Protein 4L9H (pdb70)

Nearest PDB structures (foldseek):
  4l9c-assembly1_A  TM=9.971E-01  e=5.039E-26  Homo sapiens
  2vt8-assembly2_B  TM=8.055E-01  e=3.418E-06  Homo sapiens
  7pkq-assembly1_L  TM=3.976E-01  e=1.472E-01  Chlamydomonas reinhardtii
  4ggz-assembly4_D  TM=4.032E-01  e=1.696E+00  Bradyrhizobium diazoefficiens USDA 110

Radius of gyration: 15.27 Å; Cα contacts (8 Å, |Δi|>4): 234; chains: 1; bounding box: 46×29×40 Å

InterPro domains:
  IPR001810 F-box domain [PF12937] (334-378)
  IPR001810 F-box domain [PS50181] (329-375)
  IPR001810 F-box domain [SM00256] (335-375)
  IPR021625 PI31 proteasome regulator, N-terminal [PF11566] (190-317)
  IPR029071 Ubiquitin-like domain superfamily [SSF54236] (2-95)
  IPR036047 F-box-like domain superfamily [SSF81383] (327-401)
  IPR047118 F-box only protein 7 [PTHR15537] (1-522)

Sequence (152 aa):
GPSSPHSLETLYQSADCSDANDALIVLIHLLLESGYIPQGTEAKALSPEKWKLSGVYKLQYHPLCEGSSATLTCVPLGNLIVVNATLKINNEIRSVKRLQLLPESFICKEKLGENVANIYKDLQKLSRLFKDQLVYPLLAFTRQALNLPDVF

Foldseek 3Di:
DDDDDPQLQQAVVQQPDPFLVSSVVSLLLVLVVVAKDWPQDDDSSHHRPPQDDPQKGKIKIHPVQPQKIKMWIWHDDDQWIWTWIWMAHPNDIGTQDIDIGHSVVFAPRVCPVDHPVRGTDPSVVVSCVCCVHPVQSNQQVSCVVVVHDRPD

Organism: Homo sapiens (NCBI:txid9606)

Structure (mmCIF, N/CA/C/O backbone):
data_4L9H
#
_entry.id   4L9H
#
_cell.length_a   57.650
_cell.length_b   57.650
_cell.length_c   89.320
_cell.angle_alpha   90.000
_cell.angle_beta   90.000
_cell.angle_gamma   90.000
#
_symmetry.space_group_name_H-M   'P 43 2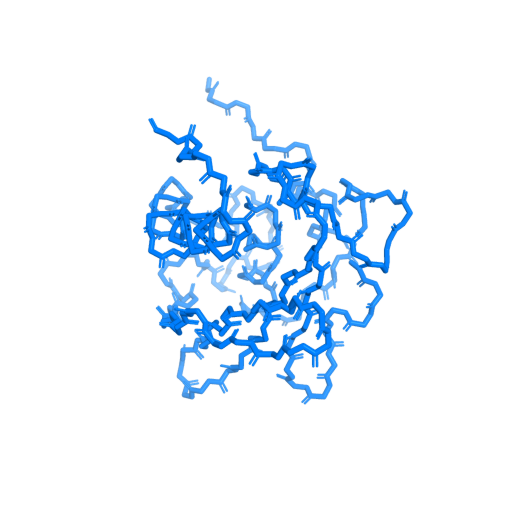1 2'
#
loop_
_entity.id
_entity.type
_entity.pdbx_description
1 polymer 'F-box only protein 7'
2 water water
#
loop_
_atom_site.group_PDB
_atom_site.id
_atom_site.type_symbol
_atom_site.label_atom_id
_atom_site.label_alt_id
_atom_site.label_comp_id
_atom_site.label_asym_id
_atom_site.label_entity_id
_atom_site.label_seq_id
_atom_site.pdbx_PDB_ins_code
_atom_site.Cartn_x
_atom_site.Cartn_y
_atom_site.Cartn_z
_atom_site.occupancy
_atom_site.B_iso_or_equiv
_atom_site.auth_seq_id
_atom_site.auth_comp_id
_atom_site.auth_asym_id
_atom_site.auth_atom_id
_atom_site.pdbx_PDB_model_num
ATOM 1 N N . GLY A 1 1 ? 12.385 35.883 13.628 1.00 44.94 176 GLY A N 1
ATOM 2 C CA . GLY A 1 1 ? 12.467 35.425 14.995 1.00 40.07 176 GLY A CA 1
ATOM 3 C C . GLY A 1 1 ? 11.199 35.774 15.738 1.00 40.24 176 GLY A C 1
ATOM 4 O O . GLY A 1 1 ? 10.369 36.528 15.241 1.00 31.97 176 GLY A O 1
ATOM 5 N N . PRO A 1 2 ? 10.996 35.157 16.911 1.00 45.54 177 PRO A N 1
ATOM 6 C CA . PRO A 1 2 ? 10.040 35.714 17.877 1.00 45.61 177 PRO A CA 1
ATOM 7 C C . PRO A 1 2 ? 10.565 37.008 18.494 1.00 44.29 177 PRO A C 1
ATOM 8 O O . PRO A 1 2 ? 11.714 37.081 18.940 1.00 38.25 177 PRO A O 1
ATOM 12 N N . SER A 1 3 ? 9.715 38.029 18.480 1.00 36.45 178 SER A N 1
ATOM 13 C CA . SER A 1 3 ? 10.014 39.291 19.142 1.00 35.78 178 SER A CA 1
ATOM 14 C C . SER A 1 3 ? 9.991 39.081 20.646 1.00 33.45 178 SER A C 1
ATOM 15 O O . SER A 1 3 ? 9.058 38.488 21.191 1.00 35.19 178 SER A O 1
ATOM 18 N N . SER A 1 4 ? 11.043 39.547 21.304 1.00 34.61 179 SER A N 1
ATOM 19 C CA . SER A 1 4 ? 11.182 39.406 22.742 1.00 27.38 179 SER A CA 1
ATOM 20 C C . SER A 1 4 ? 10.185 40.325 23.440 1.00 34.35 179 SER A C 1
ATOM 21 O O . SER A 1 4 ? 9.571 41.163 22.802 1.00 25.91 179 SER A O 1
ATOM 24 N N . PRO A 1 5 ? 9.997 40.172 24.756 1.00 31.34 180 PRO A N 1
ATOM 25 C CA . PRO A 1 5 ? 9.079 41.143 25.358 1.00 29.74 180 PRO A CA 1
ATOM 26 C C . PRO A 1 5 ? 9.754 42.510 25.541 1.00 30.69 180 PRO A C 1
ATOM 27 O O . PRO A 1 5 ? 10.933 42.579 25.890 1.00 31.42 180 PRO A O 1
ATOM 31 N N . HIS A 1 6 ? 9.026 43.584 25.248 1.00 28.66 181 HIS A N 1
ATOM 32 C CA . HIS A 1 6 ? 9.489 44.922 25.603 1.00 35.49 181 HIS A CA 1
ATOM 33 C C . HIS A 1 6 ? 9.573 45.008 27.126 1.00 26.03 181 HIS A C 1
ATOM 34 O O . HIS A 1 6 ? 10.482 45.627 27.688 1.00 30.21 181 HIS A O 1
ATOM 41 N N . SER A 1 7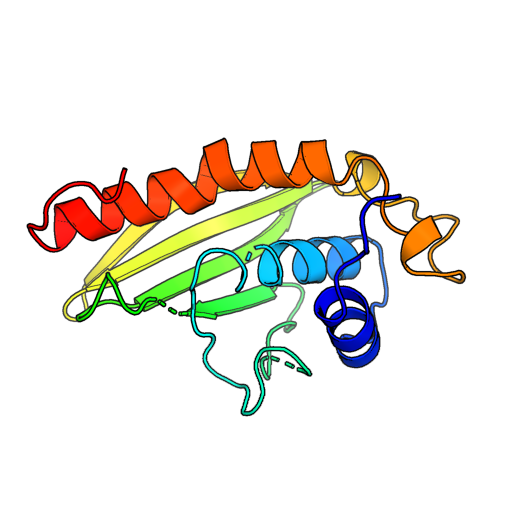 ? 8.626 44.350 27.785 1.00 24.63 182 SER A N 1
ATOM 42 C CA . SER A 1 7 ? 8.463 44.466 29.231 1.00 26.06 182 SER A CA 1
ATOM 43 C C . SER A 1 7 ? 9.569 43.839 30.089 1.00 29.14 182 SER A C 1
ATOM 44 O O . SER A 1 7 ? 9.979 44.440 31.083 1.00 26.50 182 SER A O 1
ATOM 47 N N . LEU A 1 8 ? 10.047 42.649 29.723 1.00 20.90 183 LEU A N 1
ATOM 48 C CA . LEU A 1 8 ? 11.135 42.015 30.474 1.00 32.22 183 LEU A CA 1
ATOM 49 C C . LEU A 1 8 ? 12.359 42.915 30.502 1.00 27.94 183 LEU A C 1
ATOM 50 O O . LEU A 1 8 ? 12.988 43.083 31.544 1.00 21.55 183 LEU A O 1
ATOM 55 N N . GLU A 1 9 ? 12.689 43.484 29.346 1.00 26.03 184 GLU A N 1
ATOM 56 C CA . GLU A 1 9 ? 13.833 44.377 29.224 1.00 31.84 184 GLU A CA 1
ATOM 57 C C . GLU A 1 9 ? 13.740 45.533 30.214 1.00 24.59 184 GLU A C 1
ATOM 58 O O . GLU A 1 9 ? 14.672 45.775 30.980 1.00 26.10 184 GLU A O 1
ATOM 64 N N . THR A 1 10 ? 12.612 46.237 30.205 1.00 23.22 185 THR A N 1
ATOM 65 C CA . THR A 1 10 ? 12.434 47.390 31.081 1.00 20.61 185 THR A CA 1
ATOM 66 C C . THR A 1 10 ? 12.307 46.971 32.546 1.00 25.54 185 THR A C 1
ATOM 67 O O . THR A 1 10 ? 12.907 47.588 33.428 1.00 27.40 185 THR A O 1
ATOM 71 N N . LEU A 1 11 ? 11.533 45.916 32.796 1.00 24.34 186 LEU A N 1
ATOM 72 C CA . LEU A 1 11 ? 11.363 45.388 34.149 1.00 23.69 186 LEU A CA 1
ATOM 73 C C . LEU A 1 11 ? 12.690 44.925 34.746 1.00 20.18 186 LEU A C 1
ATOM 74 O O . LEU A 1 11 ? 12.949 45.145 35.930 1.00 21.68 186 LEU A O 1
ATOM 79 N N . TYR A 1 12 ? 13.525 44.285 33.928 1.00 18.28 187 TYR A N 1
ATOM 80 C CA . TYR A 1 12 ? 14.830 43.825 34.396 1.00 22.25 187 TYR A CA 1
ATOM 81 C C . TYR A 1 12 ? 15.708 45.015 34.759 1.00 29.15 187 TYR A C 1
ATOM 82 O O . TYR A 1 12 ? 16.420 44.989 35.763 1.00 19.26 187 TYR A O 1
ATOM 91 N N . GLN A 1 13 ? 15.656 46.053 33.929 1.00 24.84 188 GLN A N 1
ATOM 92 C CA . GLN A 1 13 ? 16.411 47.276 34.172 1.00 27.31 188 GLN A CA 1
ATOM 93 C C . GLN A 1 13 ? 15.961 47.919 35.480 1.00 30.07 188 GLN A C 1
ATOM 94 O O . GLN A 1 13 ? 16.783 48.326 36.304 1.00 27.14 188 GLN A O 1
ATOM 100 N N . SER A 1 14 ? 14.648 47.997 35.665 1.00 24.78 189 SER A N 1
ATOM 101 C CA . SER A 1 14 ? 14.061 48.576 36.867 1.00 26.38 189 SER A CA 1
ATOM 102 C C . SER A 1 14 ? 14.394 47.771 38.121 1.00 30.42 189 SER A C 1
ATOM 103 O O . SER A 1 14 ? 14.483 48.322 39.220 1.00 27.35 189 SER A O 1
ATOM 106 N N . ALA A 1 15 ? 14.578 46.466 37.952 1.00 27.68 190 ALA A N 1
ATOM 107 C CA . ALA A 1 15 ? 14.777 45.571 39.086 1.00 20.31 190 ALA A CA 1
ATOM 108 C C . ALA A 1 15 ? 16.140 45.736 39.745 1.00 22.91 190 ALA A C 1
ATOM 109 O O . ALA A 1 15 ? 16.267 45.547 40.956 1.00 21.52 190 ALA A O 1
ATOM 111 N N . ASP A 1 16 ? 17.151 46.064 38.943 1.00 27.42 191 ASP A N 1
ATOM 112 C CA . ASP A 1 16 ? 18.525 46.173 39.430 1.00 32.36 191 ASP A CA 1
ATOM 113 C C . ASP A 1 16 ? 18.939 44.871 40.111 1.00 33.07 191 ASP A C 1
ATOM 114 O O . ASP A 1 16 ? 19.241 44.849 41.305 1.00 27.77 191 ASP A O 1
ATOM 119 N N . CYS A 1 17 ? 18.935 43.788 39.340 1.00 28.65 192 CYS A N 1
ATOM 120 C CA . CYS A 1 17 ? 19.206 42.455 39.869 1.00 30.50 192 CYS A CA 1
ATOM 121 C C . CYS A 1 17 ? 20.636 42.304 40.379 1.00 32.99 192 CYS A C 1
ATOM 122 O O . CYS A 1 17 ? 21.594 42.713 39.721 1.00 37.74 192 CYS A O 1
ATOM 125 N N . SER A 1 18 ? 20.768 41.703 41.557 1.00 29.66 193 SER A N 1
ATOM 126 C CA . SER A 1 18 ? 22.065 41.522 42.195 1.00 32.34 193 SER A CA 1
ATOM 127 C C . SER A 1 18 ? 22.578 40.095 42.023 1.00 39.33 193 SER A C 1
ATOM 128 O O . SER A 1 18 ? 23.765 39.826 42.223 1.00 37.83 193 SER A O 1
ATOM 131 N N . ASP A 1 19 ? 21.678 39.188 41.650 1.00 31.38 194 ASP A N 1
ATOM 132 C CA . ASP A 1 19 ? 22.013 37.771 41.519 1.00 32.09 194 ASP A CA 1
ATOM 133 C C . ASP A 1 19 ? 21.017 37.022 40.629 1.00 30.06 194 ASP A C 1
ATOM 134 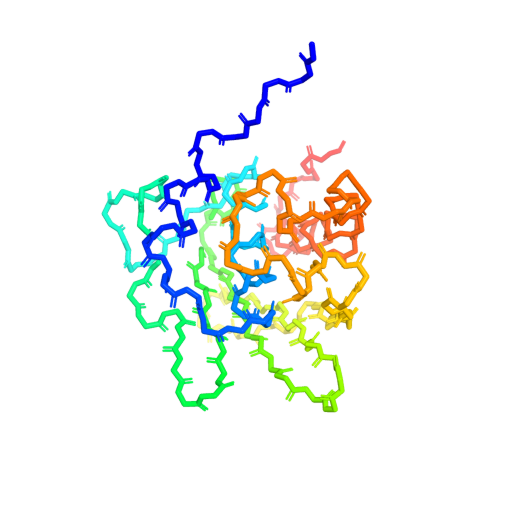O O . ASP A 1 19 ? 20.085 37.619 40.087 1.00 27.69 194 ASP A O 1
ATOM 139 N N . ALA A 1 20 ? 21.210 35.713 40.493 1.00 24.63 195 ALA A N 1
ATOM 140 C CA . ALA A 1 20 ? 20.327 34.885 39.674 1.00 23.39 195 ALA A CA 1
ATOM 141 C C . ALA A 1 20 ? 18.915 34.803 40.256 1.00 21.55 195 ALA A C 1
ATOM 142 O O . ALA A 1 20 ? 17.934 34.708 39.515 1.00 21.32 195 ALA A O 1
ATOM 144 N N . ASN A 1 21 ? 18.820 34.831 41.582 1.00 20.04 196 ASN A N 1
ATOM 145 C CA . ASN A 1 21 ? 17.525 34.798 42.256 1.00 20.43 196 ASN A CA 1
ATOM 146 C C . ASN A 1 21 ? 16.631 35.966 41.849 1.00 21.63 196 ASN A C 1
ATOM 147 O O . ASN A 1 21 ? 15.454 35.774 41.547 1.00 20.45 196 ASN A O 1
ATOM 152 N N . ASP A 1 22 ? 17.194 37.173 41.842 1.00 17.20 197 ASP A N 1
ATOM 153 C CA . ASP A 1 22 ? 16.458 38.364 41.423 1.00 20.01 197 ASP A CA 1
ATOM 154 C C . ASP A 1 22 ? 15.958 38.233 39.986 1.00 21.37 197 ASP A C 1
ATOM 155 O O . ASP A 1 22 ? 14.825 38.600 39.673 1.00 24.05 197 ASP A O 1
ATOM 160 N N . ALA A 1 23 ? 16.815 37.706 39.118 1.00 16.55 198 ALA A N 1
ATOM 161 C CA . ALA A 1 23 ? 16.497 37.569 37.700 1.00 20.80 198 ALA A CA 1
ATOM 162 C C . ALA A 1 23 ? 15.323 36.620 37.472 1.00 18.68 198 ALA A C 1
ATOM 163 O O . ALA A 1 23 ? 14.502 36.836 36.577 1.00 14.23 198 ALA A O 1
ATOM 165 N N . LEU A 1 24 ? 15.253 35.568 38.283 1.00 16.67 199 LEU A N 1
ATOM 166 C CA . LEU A 1 24 ? 14.166 34.599 38.187 1.00 17.77 199 LEU A CA 1
ATOM 167 C C . LEU A 1 24 ? 12.837 35.217 38.620 1.00 16.38 199 LEU A C 1
ATOM 168 O O . LEU A 1 24 ? 11.804 34.997 37.985 1.00 16.61 199 LEU A O 1
ATOM 173 N N . ILE A 1 25 ? 12.870 35.990 39.703 1.00 15.14 200 ILE A N 1
ATOM 174 C CA . ILE A 1 25 ? 11.668 36.638 40.223 1.00 14.86 200 ILE A CA 1
ATOM 175 C C . ILE A 1 25 ? 11.096 37.638 39.212 1.00 9.75 200 ILE A C 1
ATOM 176 O O . ILE A 1 25 ? 9.877 37.748 39.051 1.00 12.60 200 ILE A O 1
ATOM 181 N N . VAL A 1 26 ? 11.982 38.366 38.537 1.00 13.63 201 VAL A N 1
ATOM 182 C CA . VAL A 1 26 ? 11.574 39.307 37.496 1.00 14.83 201 VAL A CA 1
ATOM 183 C C . VAL A 1 26 ? 10.786 38.598 36.401 1.00 14.48 201 VAL A C 1
ATOM 184 O O . VAL A 1 26 ? 9.745 39.082 35.943 1.00 13.74 201 VAL A O 1
ATOM 188 N N . LEU A 1 27 ? 11.288 37.442 35.987 1.00 13.81 202 LEU A N 1
ATOM 189 C CA . LEU A 1 27 ? 10.641 36.676 34.933 1.00 12.04 202 LEU A CA 1
ATOM 190 C C . LEU A 1 27 ? 9.303 36.123 35.411 1.00 14.77 202 LEU A C 1
ATOM 191 O O . LEU A 1 27 ? 8.319 36.125 34.670 1.00 18.38 202 LEU A O 1
ATOM 196 N N . ILE A 1 28 ? 9.280 35.650 36.654 1.00 12.90 203 ILE A N 1
ATOM 197 C CA . ILE A 1 28 ? 8.0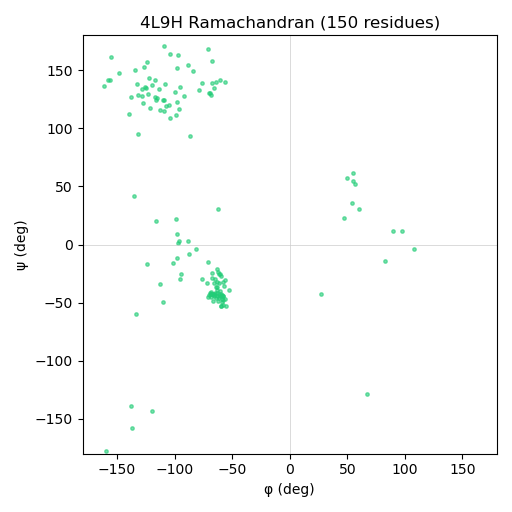61 35.158 37.276 1.00 15.42 203 ILE A CA 1
ATOM 198 C C . ILE A 1 28 ? 6.998 36.251 37.284 1.00 11.88 203 ILE A C 1
ATOM 199 O O . ILE A 1 28 ? 5.840 36.019 36.920 1.00 13.66 203 ILE A O 1
ATOM 204 N N . HIS A 1 29 ? 7.407 37.443 37.706 1.00 12.71 204 HIS A N 1
ATOM 205 C CA . HIS A 1 29 ? 6.519 38.596 37.746 1.00 10.98 204 HIS A CA 1
ATOM 206 C C . HIS A 1 29 ? 5.967 38.908 36.358 1.00 15.81 204 HIS A C 1
ATOM 207 O O . HIS A 1 29 ? 4.775 39.186 36.199 1.00 17.80 204 HIS A O 1
ATOM 214 N N . LEU A 1 30 ? 6.843 38.858 35.357 1.00 11.72 205 LEU A N 1
ATOM 215 C CA . LEU A 1 30 ? 6.451 39.122 33.976 1.00 13.74 205 LEU A CA 1
ATOM 216 C C . LEU A 1 30 ? 5.385 38.138 33.501 1.00 12.81 205 LEU A C 1
ATOM 217 O O . LEU A 1 30 ? 4.406 38.529 32.863 1.00 16.12 205 LEU A O 1
ATOM 222 N N . LEU A 1 31 ? 5.581 36.861 33.818 1.00 11.31 206 LEU A N 1
ATOM 223 C CA . LEU A 1 31 ? 4.630 35.822 33.437 1.00 12.66 206 LEU A CA 1
ATOM 224 C C . LEU A 1 31 ? 3.260 36.039 34.080 1.00 15.71 206 LEU A C 1
ATOM 225 O O . LEU A 1 31 ? 2.230 35.747 33.468 1.00 15.48 206 LEU A O 1
ATOM 238 N N . LEU A 1 33 ? 2.063 39.026 34.796 1.00 12.82 208 LEU A N 1
ATOM 239 C CA . LEU A 1 33 ? 1.534 40.146 34.020 1.00 17.58 208 LEU A CA 1
ATOM 240 C C . LEU A 1 33 ? 0.929 39.685 32.694 1.00 14.79 208 LEU A C 1
ATOM 241 O O . LEU A 1 33 ? -0.139 40.152 32.289 1.00 15.97 208 LEU A O 1
ATOM 246 N N . GLU A 1 34 ? 1.618 38.769 32.021 1.00 14.02 209 GLU A N 1
ATOM 247 C CA . GLU A 1 34 ? 1.193 38.307 30.702 1.00 17.83 209 GLU A CA 1
ATOM 248 C C . GLU A 1 34 ? -0.065 37.442 30.769 1.00 22.43 209 GLU A C 1
ATOM 249 O O . GLU A 1 34 ? -0.716 37.202 29.748 1.00 16.77 209 GLU A O 1
ATOM 255 N N . SER A 1 35 ? -0.402 36.972 31.967 1.00 16.10 210 SER A N 1
ATOM 256 C CA . SER A 1 35 ? -1.611 36.178 32.159 1.00 15.69 210 SER A CA 1
ATOM 257 C C . SER A 1 35 ? -2.768 37.041 32.651 1.00 19.61 210 SER A C 1
ATOM 258 O O . SER A 1 35 ? -3.871 36.541 32.891 1.00 23.23 210 SER A O 1
ATOM 261 N N . GLY A 1 36 ? -2.507 38.337 32.801 1.00 17.85 211 GLY A N 1
ATOM 262 C CA . GLY A 1 36 ? -3.555 39.292 33.113 1.00 16.22 211 GLY A CA 1
ATOM 263 C C . GLY A 1 36 ? -3.557 39.860 34.520 1.00 21.72 211 GLY A C 1
ATOM 264 O O . GLY A 1 36 ? -4.375 40.727 34.834 1.00 16.32 211 GLY A O 1
ATOM 265 N N . TYR A 1 37 ? -2.655 39.381 35.373 1.00 18.50 212 TYR A N 1
ATOM 266 C CA . TYR A 1 37 ? -2.603 39.869 36.749 1.00 21.22 212 TYR A CA 1
ATOM 267 C C . TYR A 1 37 ? -2.151 41.331 36.825 1.00 20.88 212 TYR A C 1
ATOM 268 O O . TYR A 1 37 ? -1.255 41.755 36.089 1.00 20.29 212 TYR A O 1
ATOM 277 N N . ILE A 1 38 ? -2.798 42.096 37.703 1.00 18.15 213 ILE A N 1
ATOM 278 C CA . ILE A 1 38 ? -2.470 43.502 37.917 1.00 19.75 213 ILE A CA 1
ATOM 279 C C . ILE A 1 38 ? -1.772 43.644 39.263 1.00 17.58 213 ILE A C 1
ATOM 280 O O . ILE A 1 38 ? -2.358 43.327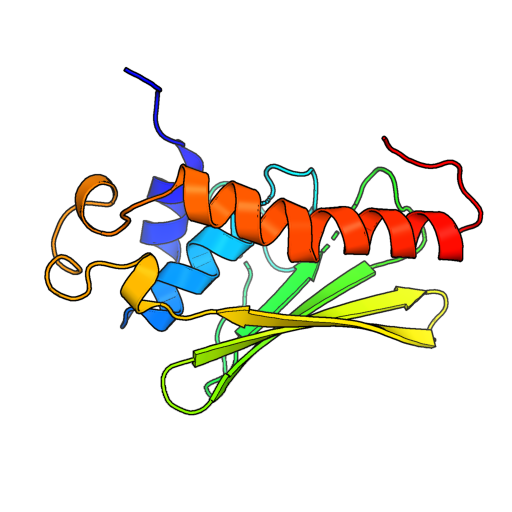 40.293 1.00 18.00 213 ILE A O 1
ATOM 285 N N . PRO A 1 39 ? -0.522 44.129 39.265 1.00 20.95 214 PRO A N 1
ATOM 286 C CA . PRO A 1 39 ? 0.238 44.171 40.517 1.00 19.91 214 PRO A CA 1
ATOM 287 C C . PRO A 1 39 ? -0.065 45.408 41.357 1.00 25.92 214 PRO A C 1
ATOM 288 O O . PRO A 1 39 ? -0.396 46.463 40.816 1.00 19.49 214 PRO A O 1
ATOM 292 N N . GLN A 1 40 ? 0.034 45.264 42.674 1.00 24.36 215 GLN A N 1
ATOM 293 C CA . GLN A 1 40 ? -0.039 46.407 43.571 1.00 24.62 215 GLN A CA 1
ATOM 294 C C . GLN A 1 40 ? 1.375 46.948 43.717 1.00 28.58 215 GLN A C 1
ATOM 295 O O . GLN A 1 40 ? 2.343 46.210 43.530 1.00 28.00 215 GLN A O 1
ATOM 301 N N . GLY A 1 41 ? 1.503 48.231 44.037 1.00 24.90 216 GLY A N 1
ATOM 302 C CA . GLY A 1 41 ? 2.809 48.803 44.317 1.00 25.71 216 GLY A CA 1
ATOM 303 C C . GLY A 1 41 ? 3.547 49.379 43.121 1.00 23.25 216 GLY A C 1
ATOM 304 O O . GLY A 1 41 ? 4.739 49.686 43.213 1.00 31.66 216 GLY A O 1
ATOM 305 N N . THR A 1 42 ? 2.852 49.523 41.996 1.00 28.69 217 THR A N 1
ATOM 306 C CA . THR A 1 42 ? 3.443 50.166 40.823 1.00 31.83 217 THR A CA 1
ATOM 307 C C . THR A 1 42 ? 2.391 50.908 39.997 1.00 30.29 217 THR A C 1
ATOM 308 O O . THR A 1 42 ? 1.229 50.500 39.937 1.00 31.01 217 THR A O 1
ATOM 312 N N . GLU A 1 43 ? 2.812 52.001 39.365 1.00 38.18 218 GLU A N 1
ATOM 313 C CA . GLU A 1 43 ? 1.909 52.856 38.599 1.00 48.18 218 GLU A CA 1
ATOM 314 C C . GLU A 1 43 ? 1.901 52.476 37.120 1.00 41.07 218 GLU A C 1
ATOM 315 O O . GLU A 1 43 ? 0.926 52.727 36.407 1.00 35.82 218 GLU A O 1
ATOM 321 N N . ALA A 1 44 ? 2.998 51.875 36.671 1.00 33.48 219 ALA A N 1
ATOM 322 C CA . ALA A 1 44 ? 3.110 51.359 35.313 1.00 34.29 219 ALA A CA 1
ATOM 323 C C . ALA A 1 44 ? 3.655 49.937 35.372 1.00 29.04 219 ALA A C 1
ATOM 324 O O . ALA A 1 44 ? 4.868 49.734 35.430 1.00 27.26 219 ALA A O 1
ATOM 326 N N . LYS A 1 45 ? 2.752 48.962 35.354 1.00 26.58 220 LYS A N 1
ATOM 327 C CA . LYS A 1 45 ? 3.107 47.553 35.533 1.00 26.27 220 LYS A CA 1
ATOM 328 C C . LYS A 1 45 ? 4.149 47.029 34.541 1.00 20.28 220 LYS A C 1
ATOM 329 O O . LYS A 1 45 ? 4.926 46.128 34.865 1.00 25.36 220 LYS A O 1
ATOM 335 N N . ALA A 1 46 ? 4.162 47.593 33.338 1.00 24.25 221 ALA A N 1
ATOM 336 C CA . ALA A 1 46 ? 5.051 47.122 32.282 1.00 22.84 221 ALA A CA 1
ATOM 337 C C . ALA A 1 46 ? 6.426 47.789 32.333 1.00 29.84 221 ALA A C 1
ATOM 338 O O . ALA A 1 46 ? 7.342 47.393 31.607 1.00 29.31 221 ALA A O 1
ATOM 340 N N . LEU A 1 47 ? 6.569 48.795 33.193 1.00 24.39 222 LEU A N 1
ATOM 341 C CA . LEU A 1 47 ? 7.793 49.592 33.237 1.00 31.79 222 LEU A CA 1
ATOM 342 C C . LEU A 1 47 ? 8.619 49.419 34.513 1.00 31.16 222 LEU A C 1
ATOM 343 O O . LEU A 1 47 ? 9.850 49.484 34.471 1.00 28.30 222 LEU A O 1
ATOM 348 N N . SER A 1 48 ? 7.955 49.206 35.645 1.00 25.25 223 SER A N 1
ATOM 349 C CA . SER A 1 48 ? 8.668 49.124 36.917 1.00 35.03 223 SER A CA 1
ATOM 350 C C . SER A 1 48 ? 8.177 48.006 37.836 1.00 31.24 223 SER A C 1
ATOM 351 O O . SER A 1 48 ? 6.977 47.726 37.915 1.00 25.55 223 SER A O 1
ATOM 362 N N . PRO A 1 50 ? 7.110 46.275 41.303 1.00 24.23 225 PRO A N 1
ATOM 363 C CA . PRO A 1 50 ? 6.357 46.815 42.440 1.00 29.52 225 PRO A CA 1
ATOM 364 C C . PRO A 1 50 ? 7.297 47.283 43.543 1.00 29.70 225 PRO A C 1
ATOM 365 O O . PRO A 1 50 ? 8.409 46.764 43.657 1.00 23.13 225 PRO A O 1
ATOM 369 N N . GLU A 1 51 ? 6.865 48.263 44.330 1.00 30.25 226 GLU A N 1
ATOM 370 C CA . GLU A 1 51 ? 7.644 48.704 45.478 1.00 35.47 226 GLU A CA 1
ATOM 371 C C . GLU A 1 51 ? 7.749 47.556 46.474 1.00 27.32 226 GLU A C 1
ATOM 372 O O . GLU A 1 51 ? 6.782 46.818 46.672 1.00 27.03 226 GLU A O 1
ATOM 378 N N . LYS A 1 52 ? 8.927 47.396 47.072 1.00 29.67 227 LYS A N 1
ATOM 379 C CA . LYS A 1 52 ? 9.157 46.381 48.102 1.00 29.42 227 LYS A CA 1
ATOM 380 C C . LYS A 1 52 ? 8.920 44.945 47.616 1.00 28.75 227 LYS A C 1
ATOM 381 O O . LYS A 1 52 ? 8.532 44.074 48.399 1.00 26.47 227 LYS A O 1
ATOM 387 N N . TRP A 1 53 ? 9.157 44.706 46.326 1.00 21.62 228 TRP A N 1
ATOM 388 C CA . TRP A 1 53 ? 9.080 43.359 45.768 1.00 18.80 228 TRP A CA 1
ATOM 389 C C . TRP A 1 53 ? 10.203 42.510 46.339 1.00 23.26 228 TRP A C 1
ATOM 390 O O . TRP A 1 53 ? 10.081 41.290 46.454 1.00 20.48 228 TRP A O 1
ATOM 401 N N . LYS A 1 54 ? 11.300 43.174 46.688 1.00 20.64 229 LYS A N 1
ATOM 402 C CA . LYS A 1 54 ? 12.447 42.514 47.286 1.00 27.01 229 LYS A CA 1
ATOM 403 C C . LYS A 1 54 ? 12.731 43.131 48.649 1.00 29.35 229 LYS A C 1
ATOM 404 O O . LYS A 1 54 ? 13.037 44.323 48.744 1.00 32.65 229 LYS A O 1
ATOM 410 N N . LEU A 1 55 ? 12.620 42.328 49.704 1.00 29.25 230 LEU A N 1
ATOM 411 C CA . LEU A 1 55 ? 12.916 42.806 51.055 1.00 39.95 230 LEU A CA 1
ATOM 412 C C . LEU A 1 55 ? 13.254 41.688 52.041 1.00 40.83 230 LEU A C 1
ATOM 413 O O . LEU A 1 55 ? 12.660 40.610 52.004 1.00 41.99 230 LEU A O 1
ATOM 418 N N . SER A 1 56 ? 14.225 41.961 52.909 1.00 32.53 231 SER A N 1
ATOM 419 C CA . SER A 1 56 ? 14.602 41.056 53.994 1.00 35.62 231 SER A CA 1
ATOM 420 C C . SER A 1 56 ? 14.931 39.636 53.526 1.00 35.27 231 SER A C 1
ATOM 421 O O . SER A 1 56 ? 14.630 38.658 54.215 1.00 36.62 231 SER A O 1
ATOM 424 N N . GLY A 1 57 ? 15.542 39.532 52.350 1.00 34.80 232 GLY A N 1
ATOM 425 C CA . GLY A 1 57 ? 15.960 38.247 51.819 1.00 40.08 232 GLY A CA 1
ATOM 426 C C . GLY A 1 57 ? 14.860 37.473 51.119 1.00 37.19 232 GLY A C 1
ATOM 427 O O . GLY A 1 57 ? 15.132 36.498 50.418 1.00 41.33 232 GLY A O 1
ATOM 428 N N . VAL A 1 58 ? 13.615 37.897 51.310 1.00 29.08 233 VAL A N 1
ATOM 429 C CA . VAL A 1 58 ? 12.486 37.265 50.635 1.00 32.02 233 VAL A CA 1
ATOM 430 C C . VAL A 1 58 ? 11.904 38.180 49.554 1.00 27.84 233 VAL A C 1
ATOM 431 O O . VAL A 1 58 ? 12.276 39.354 49.452 1.00 22.64 233 VAL A O 1
ATOM 435 N N . TYR A 1 59 ? 11.001 37.635 48.744 1.00 20.30 234 TYR A N 1
ATOM 436 C CA . TYR A 1 59 ? 10.321 38.423 47.721 1.00 14.75 234 TYR A CA 1
ATOM 437 C C . TYR A 1 59 ? 8.811 38.348 47.926 1.00 19.88 234 TYR A C 1
ATOM 438 O O . TYR A 1 59 ? 8.281 37.301 48.314 1.00 15.17 234 TYR A O 1
ATOM 447 N N . LYS A 1 60 ? 8.121 39.455 47.669 1.00 15.33 235 LYS A N 1
ATOM 448 C CA . LYS A 1 60 ? 6.668 39.484 47.788 1.00 21.28 235 LYS A CA 1
ATOM 449 C C . LYS A 1 60 ? 6.043 40.250 46.624 1.00 21.15 235 LYS A C 1
ATOM 450 O O . LYS A 1 60 ? 6.419 41.391 46.347 1.00 22.56 235 LYS A O 1
ATOM 456 N N . LEU A 1 61 ? 5.093 39.616 45.944 1.00 18.66 236 LEU A N 1
ATOM 457 C CA . LEU A 1 61 ? 4.400 40.243 44.823 1.00 18.77 236 LEU A CA 1
ATOM 458 C C . LEU A 1 61 ? 2.901 40.042 44.997 1.00 17.50 236 LEU A C 1
ATOM 459 O O . LEU A 1 61 ? 2.444 38.915 45.201 1.00 15.39 236 LEU A O 1
ATOM 464 N N . GLN A 1 62 ? 2.135 41.125 44.918 1.00 19.74 237 GLN A N 1
ATOM 465 C CA . GLN A 1 62 ? 0.694 41.039 45.129 1.00 19.89 237 GLN A CA 1
ATOM 466 C C . GLN A 1 62 ? -0.074 41.490 43.890 1.00 21.15 237 GLN A C 1
ATOM 467 O O . GLN A 1 62 ? 0.284 42.486 43.254 1.00 19.58 237 GLN A O 1
ATOM 473 N N . TYR A 1 63 ? -1.120 40.743 43.544 1.00 15.17 238 TYR A N 1
ATOM 474 C CA . TYR A 1 63 ? -1.873 41.006 42.325 1.00 19.62 238 TYR A CA 1
ATOM 475 C C . TYR A 1 63 ? -3.375 40.919 42.537 1.00 19.21 238 TYR A C 1
ATOM 476 O O . TYR A 1 63 ? -3.853 40.271 43.469 1.00 19.65 238 TYR A O 1
ATOM 493 N N . HIS A 1 65 ? -6.782 40.202 39.660 1.00 25.96 240 HIS A N 1
ATOM 494 C CA . HIS A 1 65 ? -7.012 39.759 38.290 1.00 24.22 240 HIS A CA 1
ATOM 495 C C . HIS A 1 65 ? -8.401 40.203 37.850 1.00 29.11 240 HIS A C 1
ATOM 496 O O . HIS A 1 65 ? -9.362 40.083 38.611 1.00 29.37 240 HIS A O 1
ATOM 503 N N . PRO A 1 66 ? -8.510 40.728 36.620 1.00 24.16 241 PRO A N 1
ATOM 504 C CA . PRO A 1 66 ? -9.781 41.251 36.108 1.00 26.01 241 PRO A CA 1
ATOM 505 C C . PRO A 1 66 ? -10.895 40.202 36.034 1.00 25.70 241 PRO A C 1
ATOM 506 O O . PRO A 1 66 ? -12.070 40.572 36.087 1.00 27.87 241 PRO A O 1
ATOM 510 N N . LEU A 1 67 ? -10.537 38.924 35.921 1.00 21.78 242 LEU A N 1
ATOM 511 C CA . LEU A 1 67 ? -11.529 37.851 35.861 1.00 25.20 242 LEU A CA 1
ATOM 512 C C . LEU A 1 67 ? -11.732 37.182 37.221 1.00 31.17 242 LEU A C 1
ATOM 513 O O . LEU A 1 67 ? -12.402 36.150 37.319 1.00 38.92 242 LEU A O 1
ATOM 518 N N . CYS A 1 68 ? -11.151 37.771 38.264 1.00 29.86 243 CYS A N 1
ATOM 519 C CA . CYS A 1 68 ? -11.223 37.206 39.609 1.00 29.55 243 CYS A CA 1
ATOM 520 C C . CYS A 1 68 ? -11.544 38.273 40.651 1.00 40.18 243 CYS A C 1
ATOM 521 O O . CYS A 1 68 ? -10.958 38.287 41.735 1.00 31.62 243 CYS A O 1
ATOM 524 N N . GLU A 1 69 ? -12.473 39.164 40.317 1.00 34.68 244 GLU A N 1
ATOM 525 C CA . GLU A 1 69 ? -12.885 40.240 41.215 1.00 36.86 244 GLU A CA 1
ATOM 526 C C . GLU A 1 69 ? -13.372 39.704 42.563 1.00 39.20 244 GLU A C 1
ATOM 527 O O . GLU A 1 69 ? -14.067 38.689 42.622 1.00 46.06 244 GLU A O 1
ATOM 533 N N . GLY A 1 70 ? -12.998 40.389 43.641 1.00 32.36 245 GLY A N 1
ATOM 534 C CA . GLY A 1 70 ? -13.359 39.964 44.981 1.00 36.11 245 GLY A CA 1
ATOM 535 C C . GLY A 1 70 ? -12.259 39.182 45.679 1.00 47.24 245 GLY A C 1
ATOM 536 O O . GLY A 1 70 ? -12.489 38.579 46.730 1.00 35.00 245 GLY A O 1
ATOM 537 N N . SER A 1 71 ? -11.062 39.194 45.098 1.00 32.33 246 SER A N 1
ATOM 538 C CA . SER A 1 71 ? -9.931 38.458 45.657 1.00 26.66 246 SER A CA 1
ATOM 539 C C . SER A 1 71 ? -8.597 39.056 45.224 1.00 29.21 246 SER A C 1
ATOM 540 O O . SER A 1 71 ? -8.527 39.805 44.247 1.00 25.78 246 SER A O 1
ATOM 543 N N . SER A 1 72 ? -7.542 38.719 45.959 1.00 19.82 247 SER A N 1
ATOM 544 C CA . SER A 1 72 ? -6.189 39.119 45.594 1.00 23.47 247 SER A CA 1
ATOM 545 C C . SER A 1 72 ? -5.245 37.929 45.740 1.00 21.98 247 SER A C 1
ATOM 546 O O . SER A 1 72 ? -5.467 37.048 46.573 1.00 27.08 247 SER A O 1
ATOM 549 N N . ALA A 1 73 ? -4.199 37.898 44.923 1.00 23.44 248 ALA A N 1
ATOM 550 C CA . ALA A 1 73 ? -3.244 36.797 44.957 1.00 22.58 248 ALA A CA 1
ATOM 551 C C . ALA A 1 73 ? -1.865 37.306 45.359 1.00 21.31 248 ALA A C 1
ATOM 552 O O . ALA A 1 73 ? -1.454 38.391 44.944 1.00 18.52 248 ALA A O 1
ATOM 554 N N . THR A 1 74 ? -1.154 36.521 46.164 1.00 16.02 249 THR A N 1
ATOM 555 C CA . THR A 1 74 ? 0.181 36.901 46.609 1.00 12.42 249 THR A CA 1
ATOM 556 C C . THR A 1 74 ? 1.179 35.782 46.341 1.00 15.10 249 THR A C 1
ATOM 557 O O . THR A 1 74 ? 0.902 34.612 46.617 1.00 17.03 249 THR A O 1
ATOM 561 N N . LEU A 1 75 ? 2.329 36.143 45.779 1.00 14.21 250 LEU A N 1
ATOM 562 C CA . LEU A 1 75 ? 3.445 35.217 45.664 1.00 13.31 250 LEU A CA 1
ATOM 563 C C . LEU A 1 75 ? 4.486 35.590 46.710 1.00 18.26 250 LEU A C 1
ATOM 564 O O . LEU A 1 75 ? 4.987 36.717 46.721 1.00 15.11 250 LEU A O 1
ATOM 569 N N . THR A 1 76 ? 4.786 34.655 47.604 1.00 15.44 251 THR A N 1
ATOM 570 C CA . THR A 1 76 ? 5.867 34.836 48.560 1.00 11.21 251 THR A CA 1
ATOM 571 C C . THR A 1 76 ? 6.984 33.894 48.146 1.00 16.84 251 THR A C 1
ATOM 572 O O . THR A 1 76 ? 6.814 32.674 48.160 1.00 18.34 251 THR A O 1
ATOM 576 N N . CYS A 1 77 ? 8.119 34.459 47.751 1.00 14.00 252 CYS A N 1
ATOM 577 C CA . CYS A 1 77 ? 9.205 33.657 47.208 1.00 17.55 252 CYS A CA 1
ATOM 578 C C . CYS A 1 77 ? 10.383 33.624 48.175 1.00 14.42 252 CYS A C 1
ATOM 579 O O . CYS A 1 77 ? 10.900 34.668 48.578 1.00 15.17 252 CYS A O 1
ATOM 582 N N . VAL A 1 78 ? 10.800 32.420 48.550 1.00 13.41 253 VAL A N 1
ATOM 583 C CA . VAL A 1 78 ? 11.819 32.253 49.581 1.00 12.85 253 VAL A CA 1
ATOM 584 C C . VAL A 1 78 ? 12.960 31.363 49.103 1.00 17.05 253 VAL A C 1
ATOM 585 O O . VAL A 1 78 ? 12.740 30.213 48.719 1.00 19.19 253 VAL A O 1
ATOM 589 N N . PRO A 1 79 ? 14.190 31.896 49.118 1.00 19.89 254 PRO A N 1
ATOM 590 C CA . PRO A 1 79 ? 15.350 31.071 48.772 1.00 21.15 254 PRO A CA 1
ATOM 591 C C . PRO A 1 79 ? 15.577 30.020 49.852 1.00 21.49 254 PRO A C 1
ATOM 592 O O . PRO A 1 79 ? 15.620 30.362 51.034 1.00 20.21 254 PRO A O 1
ATOM 596 N N . LEU A 1 80 ? 15.701 28.759 49.453 1.00 22.63 255 LEU A N 1
ATOM 597 C CA . LEU A 1 80 ? 16.005 27.687 50.393 1.00 26.26 255 LEU A CA 1
ATOM 598 C C . LEU A 1 80 ? 16.993 26.734 49.738 1.00 23.96 255 LEU A C 1
ATOM 599 O O . LEU A 1 80 ? 16.652 26.041 48.780 1.00 21.62 255 LEU A O 1
ATOM 604 N N . GLY A 1 81 ? 18.219 26.701 50.250 1.00 25.85 256 GLY A N 1
ATOM 605 C CA . GLY A 1 81 ? 19.279 25.960 49.594 1.00 26.47 256 GLY A CA 1
ATOM 606 C C . GLY A 1 81 ? 19.619 26.625 48.273 1.00 23.83 256 GLY A C 1
ATOM 607 O O . GLY A 1 81 ? 19.856 27.834 48.223 1.00 28.98 256 GLY A O 1
ATOM 608 N N . ASN A 1 82 ? 19.632 25.842 47.200 1.00 25.49 257 ASN A N 1
ATOM 609 C CA . ASN A 1 82 ? 19.895 26.374 45.867 1.00 29.55 257 ASN A CA 1
ATOM 610 C C . ASN A 1 82 ? 18.605 26.667 45.117 1.00 26.38 257 ASN A C 1
ATOM 611 O O . ASN A 1 82 ? 18.631 27.066 43.950 1.00 24.99 257 ASN A O 1
ATOM 616 N N . LEU A 1 83 ? 17.478 26.462 45.789 1.00 23.40 258 LEU A N 1
ATOM 617 C CA . LEU A 1 83 ? 16.174 26.612 45.160 1.00 23.88 258 LEU A CA 1
ATOM 618 C C . LEU A 1 83 ? 15.495 27.908 45.580 1.00 20.68 258 LEU A C 1
ATOM 619 O O . LEU A 1 83 ? 15.887 28.544 46.561 1.00 19.99 258 LEU A O 1
ATOM 624 N N . ILE A 1 84 ? 14.478 28.295 44.819 1.00 18.95 259 ILE A N 1
ATOM 625 C CA . ILE A 1 84 ? 13.553 29.335 45.242 1.00 17.23 259 ILE A CA 1
ATOM 626 C C . ILE A 1 84 ? 12.177 28.698 45.383 1.00 19.79 259 ILE A C 1
ATOM 627 O O . ILE A 1 84 ? 11.680 28.075 44.443 1.00 18.06 259 ILE A O 1
ATOM 632 N N . VAL A 1 85 ? 11.576 28.825 46.561 1.00 13.34 260 VAL A N 1
ATOM 633 C CA . VAL A 1 85 ? 10.250 28.265 46.787 1.00 16.54 260 VAL A CA 1
ATOM 634 C C . VAL A 1 85 ? 9.191 29.343 46.577 1.00 16.75 260 VAL A C 1
ATOM 635 O O . VAL A 1 85 ? 9.165 30.345 47.292 1.00 19.80 260 VAL A O 1
ATOM 639 N N . VAL A 1 86 ? 8.330 29.142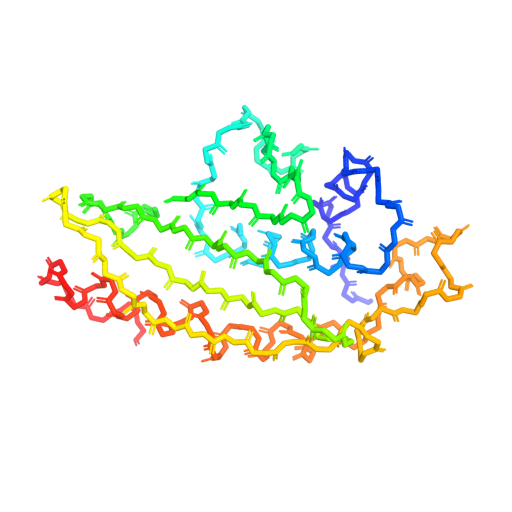 45.584 1.00 13.82 261 VAL A N 1
ATOM 640 C CA . VAL A 1 86 ? 7.276 30.105 45.286 1.00 16.92 261 VAL A CA 1
ATOM 641 C C . VAL A 1 86 ? 5.962 29.646 45.913 1.00 17.51 261 VAL A C 1
ATOM 642 O O . VAL A 1 86 ? 5.387 28.635 45.503 1.00 18.74 261 VAL A O 1
ATOM 646 N N . ASN A 1 87 ? 5.505 30.377 46.924 1.00 13.84 262 ASN A N 1
ATOM 647 C CA . ASN A 1 87 ? 4.228 30.084 47.557 1.00 12.79 262 ASN A CA 1
ATOM 648 C C . ASN A 1 87 ? 3.135 30.983 46.993 1.00 17.06 262 ASN A C 1
ATOM 649 O O . ASN A 1 87 ? 3.248 32.209 47.038 1.00 20.07 262 ASN A O 1
ATOM 654 N N . ALA A 1 88 ? 2.083 30.375 46.453 1.00 16.11 263 ALA A N 1
ATOM 655 C CA . ALA A 1 88 ? 0.945 31.137 45.955 1.00 13.43 263 ALA A CA 1
ATOM 656 C C . ALA A 1 88 ? -0.175 31.134 46.985 1.00 17.87 263 ALA A C 1
ATOM 657 O O . ALA A 1 88 ? -0.552 30.081 47.503 1.00 18.16 263 ALA A O 1
ATOM 659 N N . THR A 1 89 ? -0.707 32.318 47.272 1.00 12.22 264 THR A N 1
ATOM 660 C CA . THR A 1 89 ? -1.698 32.480 48.322 1.00 19.43 264 THR A CA 1
ATOM 661 C C . THR A 1 89 ? -2.882 33.306 47.830 1.00 22.70 264 THR A C 1
ATOM 662 O O . THR A 1 89 ? -2.703 34.295 47.117 1.00 17.32 264 THR A O 1
ATOM 666 N N . LEU A 1 90 ? -4.092 32.891 48.197 1.00 15.24 265 LEU A N 1
ATOM 667 C CA . LEU A 1 90 ? -5.291 33.620 47.805 1.00 18.77 265 LEU A CA 1
ATOM 668 C C . LEU A 1 90 ? -5.980 34.240 49.015 1.00 23.28 265 LEU A C 1
ATOM 669 O O . LEU A 1 90 ? -6.158 33.582 50.043 1.00 22.58 265 LEU A O 1
ATOM 674 N N . LYS A 1 91 ? -6.361 35.508 48.889 1.00 23.02 266 LYS A N 1
ATOM 675 C CA . LYS A 1 91 ? -7.129 36.182 49.928 1.00 23.74 266 LYS A CA 1
ATOM 676 C C . LYS A 1 91 ? -8.540 36.506 49.441 1.00 34.57 266 LYS A C 1
ATOM 677 O O . LYS A 1 91 ? -8.712 37.283 48.501 1.00 25.09 266 LYS A O 1
ATOM 683 N N . ILE A 1 92 ? -9.543 35.898 50.073 1.00 25.81 267 ILE A N 1
ATOM 684 C CA . ILE A 1 92 ? -10.939 36.236 49.804 1.00 37.58 267 ILE A CA 1
ATOM 685 C C . ILE A 1 92 ? -11.663 36.525 51.109 1.00 40.60 267 ILE A C 1
ATOM 686 O O . ILE A 1 92 ? -11.626 35.707 52.030 1.00 46.72 267 ILE A O 1
ATOM 691 N N . ASN A 1 93 ? -12.324 37.679 51.178 1.00 50.00 268 ASN A N 1
ATOM 692 C CA . ASN A 1 93 ? -13.111 38.061 52.349 1.00 54.97 268 ASN A CA 1
ATOM 693 C C . ASN A 1 93 ? -12.334 37.901 53.654 1.00 52.20 268 ASN A C 1
ATOM 694 O O . ASN A 1 93 ? -12.753 37.174 54.557 1.00 57.94 268 ASN A O 1
ATOM 699 N N . ASN A 1 94 ? -11.187 38.573 53.720 1.00 49.28 269 ASN A N 1
ATOM 700 C CA . ASN A 1 94 ? -10.257 38.483 54.848 1.00 50.50 269 ASN A CA 1
ATOM 701 C C . ASN A 1 94 ? -9.930 37.064 55.322 1.00 47.54 269 ASN A C 1
ATOM 702 O O . ASN A 1 94 ? -9.533 36.862 56.470 1.00 52.88 269 ASN A O 1
ATOM 707 N N . GLU A 1 95 ? -10.107 36.086 54.440 1.00 41.86 270 GLU A N 1
ATOM 708 C CA . GLU A 1 95 ? -9.644 34.732 54.704 1.00 43.76 270 GLU A CA 1
ATOM 709 C C . GLU A 1 95 ? -8.445 34.473 53.805 1.00 36.87 270 GLU A C 1
ATOM 710 O O . GLU A 1 95 ? -8.442 34.859 52.635 1.00 25.97 270 GLU A O 1
ATOM 716 N N . ILE A 1 96 ? -7.422 33.833 54.358 1.00 23.73 271 ILE A N 1
ATOM 717 C CA . ILE A 1 96 ? -6.195 33.574 53.622 1.00 27.08 271 ILE A CA 1
ATOM 718 C C . ILE A 1 96 ? -6.071 32.086 53.310 1.00 35.20 271 ILE A C 1
ATOM 719 O O . ILE A 1 96 ? -6.122 31.256 54.218 1.00 24.89 271 ILE A O 1
ATOM 724 N N . ARG A 1 97 ? -5.909 31.746 52.033 1.00 19.37 272 ARG A N 1
ATOM 725 C CA . ARG A 1 97 ? -5.804 30.344 51.636 1.00 15.15 272 ARG A CA 1
ATOM 726 C C . ARG A 1 97 ? -4.537 30.035 50.839 1.00 25.43 272 ARG A C 1
ATOM 727 O O . ARG A 1 97 ? -4.174 30.766 49.915 1.00 22.06 272 ARG A O 1
ATOM 735 N N . SER A 1 98 ? -3.878 28.938 51.201 1.00 18.93 273 SER A N 1
ATOM 736 C CA . SER A 1 98 ? -2.719 28.444 50.467 1.00 17.86 273 SER A CA 1
ATOM 737 C C . SER A 1 98 ? -3.163 27.697 49.211 1.00 19.96 273 SER A C 1
ATOM 738 O O . SER A 1 98 ? -4.062 26.856 49.265 1.00 16.93 273 SER A O 1
ATOM 741 N N . VAL A 1 99 ? -2.534 28.007 48.081 1.00 15.70 274 VAL A N 1
ATOM 742 C CA . VAL A 1 99 ? -2.914 27.398 46.811 1.00 17.16 274 VAL A CA 1
ATOM 743 C C . VAL A 1 99 ? -1.851 26.431 46.300 1.00 22.96 274 VAL A C 1
ATOM 744 O O . VAL A 1 99 ? -2.157 25.291 45.938 1.00 27.93 274 VAL A O 1
ATOM 748 N N . LYS A 1 100 ? -0.600 26.884 46.278 1.00 18.17 275 LYS A N 1
ATOM 749 C CA . LYS A 1 100 ? 0.468 26.098 45.675 1.00 23.76 275 LYS A CA 1
ATOM 750 C C . LYS A 1 100 ? 1.840 26.464 46.230 1.00 22.49 275 LYS A C 1
ATOM 751 O O . LYS A 1 100 ? 2.118 27.636 46.498 1.00 24.39 275 LYS A O 1
ATOM 757 N N . ARG A 1 101 ? 2.686 25.454 46.417 1.00 21.17 276 ARG A N 1
ATOM 758 C CA . ARG A 1 101 ? 4.108 25.679 46.635 1.00 27.95 276 ARG A CA 1
ATOM 759 C C . ARG A 1 101 ? 4.861 25.078 45.452 1.00 33.86 276 ARG A C 1
ATOM 760 O O . ARG A 1 101 ? 4.653 23.916 45.095 1.00 31.61 276 ARG A O 1
ATOM 768 N N . LEU A 1 102 ? 5.703 25.888 44.820 1.00 20.84 277 LEU A N 1
ATOM 769 C CA . LEU A 1 102 ? 6.458 25.444 43.654 1.00 19.69 277 LEU A CA 1
ATOM 770 C C . LEU A 1 102 ? 7.955 25.621 43.873 1.00 21.55 277 LEU A C 1
ATOM 771 O O . LEU A 1 102 ? 8.412 26.696 44.264 1.00 24.57 277 LEU A O 1
ATOM 776 N N . GLN A 1 103 ? 8.715 24.558 43.626 1.00 18.97 278 GLN A N 1
ATOM 777 C CA . GLN A 1 103 ? 10.167 24.612 43.744 1.00 23.56 278 GLN A CA 1
ATOM 778 C C . GLN A 1 103 ? 10.780 24.982 42.397 1.00 24.36 278 GLN A C 1
ATOM 779 O O . GLN A 1 103 ? 10.481 24.354 41.380 1.00 29.09 278 GLN A O 1
ATOM 785 N N . LEU A 1 104 ? 11.631 26.005 42.388 1.00 17.02 279 LEU A N 1
ATOM 786 C CA . LEU A 1 104 ? 12.300 26.432 41.161 1.00 21.21 279 LEU A CA 1
ATOM 787 C C . LEU A 1 104 ? 13.816 26.477 41.338 1.00 27.23 279 LEU A C 1
ATOM 788 O O . LEU A 1 104 ? 14.317 26.973 42.350 1.00 19.79 279 LEU A O 1
ATOM 793 N N . LEU A 1 105 ? 14.541 25.957 40.351 1.00 17.64 280 LEU A N 1
ATOM 794 C CA . LEU A 1 105 ? 15.998 26.042 40.341 1.00 22.92 280 LEU A CA 1
ATOM 795 C C . LEU A 1 105 ? 16.447 27.104 39.341 1.00 18.67 280 LEU A C 1
ATOM 796 O O . LEU A 1 105 ? 16.339 26.902 38.131 1.00 22.24 280 LEU A O 1
ATOM 801 N N . PRO A 1 106 ? 16.947 28.242 39.849 1.00 18.94 281 PRO A N 1
ATOM 802 C CA . PRO A 1 106 ? 17.392 29.371 39.024 1.00 20.96 281 PRO A CA 1
ATOM 803 C C . PRO A 1 106 ? 18.399 28.980 37.944 1.00 20.29 281 PRO A C 1
ATOM 804 O O . PRO A 1 106 ? 18.318 29.504 36.834 1.00 20.98 281 PRO A O 1
ATOM 808 N N . GLU A 1 107 ? 19.326 28.079 38.267 1.00 21.63 282 GLU A N 1
ATOM 809 C CA . GLU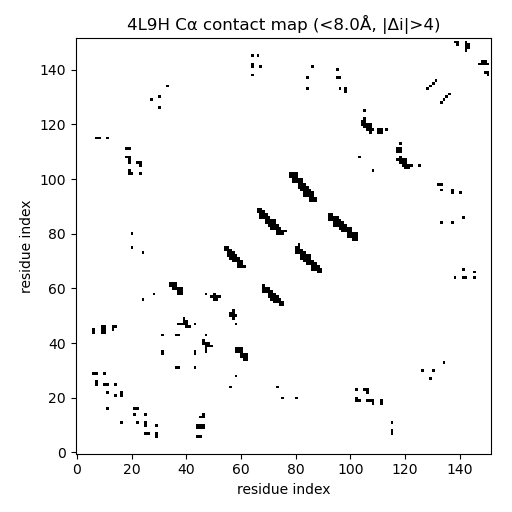 A 1 107 ? 20.383 27.688 37.332 1.00 23.63 282 GLU A CA 1
ATOM 810 C C . GLU A 1 107 ? 19.841 27.082 36.037 1.00 21.65 282 GLU A C 1
ATOM 811 O O . GLU A 1 107 ? 20.487 27.158 34.991 1.00 25.58 282 GLU A O 1
ATOM 817 N N . SER A 1 108 ? 18.657 26.480 36.109 1.00 19.97 283 SER A N 1
ATOM 818 C CA . SER A 1 108 ? 18.029 25.895 34.929 1.00 20.08 283 SER A CA 1
ATOM 819 C C . SER A 1 108 ? 17.608 26.964 33.928 1.00 28.42 283 SER A C 1
ATOM 820 O O . SER A 1 108 ? 17.490 26.693 32.732 1.00 28.94 283 SER A O 1
ATOM 823 N N . PHE A 1 109 ? 17.395 28.181 34.419 1.00 19.41 284 PHE A N 1
ATOM 824 C CA . PHE A 1 109 ? 16.793 29.228 33.601 1.00 24.37 284 PHE A CA 1
ATOM 825 C C . PHE A 1 109 ? 17.647 30.498 33.504 1.00 22.75 284 PHE A C 1
ATOM 826 O O . PHE A 1 109 ? 17.435 31.332 32.618 1.00 27.62 284 PHE A O 1
ATOM 834 N N . ILE A 1 110 ? 18.612 30.639 34.408 1.00 20.81 285 ILE A N 1
ATOM 835 C CA . ILE A 1 110 ? 19.488 31.807 34.421 1.00 21.57 285 ILE A CA 1
ATOM 836 C C . ILE A 1 110 ? 20.940 31.403 34.177 1.00 30.30 285 ILE A C 1
ATOM 837 O O . ILE A 1 110 ? 21.462 30.518 34.858 1.00 25.45 285 ILE A O 1
ATOM 842 N N . CYS A 1 111 ? 21.585 32.039 33.201 1.00 24.25 286 CYS A N 1
ATOM 843 C CA . CYS A 1 111 ? 23.022 31.883 33.019 1.00 31.25 286 CYS A CA 1
ATOM 844 C C . CYS A 1 111 ? 23.709 32.902 33.920 1.00 32.65 286 CYS A C 1
ATOM 845 O O . CYS A 1 111 ? 23.899 34.050 33.515 1.00 37.27 286 CYS A O 1
ATOM 848 N N . LYS A 1 112 ? 24.066 32.502 35.139 1.00 33.07 287 LYS A N 1
ATOM 849 C CA . LYS A 1 112 ? 24.657 33.441 36.092 1.00 40.29 287 LYS A CA 1
ATOM 850 C C . LYS A 1 112 ? 25.990 34.033 35.628 1.00 39.91 287 LYS A C 1
ATOM 851 O O . LYS A 1 112 ? 26.382 35.110 36.077 1.00 50.33 287 LYS A O 1
ATOM 857 N N . GLU A 1 113 ? 26.685 33.337 34.733 1.00 42.21 288 GLU A N 1
ATOM 858 C CA . GLU A 1 113 ? 27.955 33.841 34.217 1.00 53.74 288 GLU A CA 1
ATOM 859 C C . GLU A 1 113 ? 27.776 34.870 33.097 1.00 48.60 288 GLU A C 1
ATOM 860 O O . GLU A 1 113 ? 28.751 35.445 32.606 1.00 48.08 288 GLU A O 1
ATOM 866 N N . LYS A 1 114 ? 26.526 35.100 32.706 1.00 45.60 289 LYS A N 1
ATOM 867 C CA . LYS A 1 114 ? 26.200 36.111 31.706 1.00 31.54 289 LYS A CA 1
ATOM 868 C C . LYS A 1 114 ? 25.332 37.223 32.300 1.00 39.70 289 LYS A C 1
ATOM 869 O O . LYS A 1 114 ? 24.661 37.953 31.567 1.00 33.81 289 LYS A O 1
ATOM 875 N N . LEU A 1 115 ? 25.355 37.350 33.626 1.00 38.71 290 LEU A N 1
ATOM 876 C CA . LEU A 1 115 ? 24.566 38.365 34.326 1.00 38.95 290 LEU A CA 1
ATOM 877 C C . LEU A 1 115 ? 24.977 39.791 33.964 1.00 36.79 290 LEU A C 1
ATOM 878 O O . LEU A 1 115 ? 24.199 40.731 34.144 1.00 36.70 290 LEU A O 1
ATOM 883 N N . GLY A 1 116 ? 26.199 39.949 33.464 1.00 38.10 291 GLY A N 1
ATOM 884 C CA . GLY A 1 116 ? 26.709 41.260 33.100 1.00 33.21 291 GLY A CA 1
ATOM 885 C C . GLY A 1 116 ? 26.593 41.533 31.614 1.00 39.50 291 GLY A C 1
ATOM 886 O O . GLY A 1 116 ? 27.311 42.371 31.065 1.00 54.12 291 GLY A O 1
ATOM 887 N N . GLU A 1 117 ? 25.683 40.815 30.962 1.00 34.65 292 GLU A N 1
ATOM 888 C CA . GLU A 1 117 ? 25.452 40.980 29.534 1.00 37.22 292 GLU A CA 1
ATOM 889 C C . GLU A 1 117 ? 24.017 41.407 29.268 1.00 34.46 292 GLU A C 1
ATOM 890 O O . GLU A 1 117 ? 23.433 42.170 30.039 1.00 31.36 292 GLU A O 1
ATOM 896 N N . ASN A 1 118 ? 23.445 40.907 28.180 1.00 30.36 293 ASN A N 1
ATOM 897 C CA . ASN A 1 118 ? 22.100 41.317 27.797 1.00 28.22 293 ASN A CA 1
ATOM 898 C C . ASN A 1 118 ? 21.004 40.354 28.241 1.00 28.84 293 ASN A C 1
ATOM 899 O O . ASN A 1 118 ? 21.273 39.200 28.583 1.00 26.47 293 ASN A O 1
ATOM 904 N N . VAL A 1 119 ? 19.767 40.843 28.224 1.00 27.80 294 VAL A N 1
ATOM 905 C CA . VAL A 1 119 ? 18.614 40.037 28.602 1.00 28.89 294 VAL A CA 1
ATOM 906 C C . VAL A 1 119 ? 18.536 38.785 27.726 1.00 30.86 294 VAL A C 1
ATOM 907 O O . VAL A 1 119 ? 18.181 37.702 28.197 1.00 30.00 294 VAL A O 1
ATOM 911 N N . ALA A 1 120 ? 18.905 38.932 26.456 1.00 22.60 295 ALA A N 1
ATOM 912 C CA . ALA A 1 120 ? 18.953 37.802 25.532 1.00 30.86 295 ALA A CA 1
ATOM 913 C C . ALA A 1 120 ? 19.955 36.737 25.978 1.00 20.89 295 ALA A C 1
ATOM 914 O O . ALA A 1 120 ? 19.820 35.562 25.629 1.00 27.15 295 ALA A O 1
ATOM 916 N N . ASN A 1 121 ? 20.958 37.158 26.743 1.00 20.91 296 ASN A N 1
ATOM 917 C CA . ASN A 1 121 ? 22.011 36.262 27.206 1.00 24.62 296 ASN A CA 1
ATOM 918 C C . ASN A 1 121 ? 21.742 35.705 28.602 1.00 34.65 296 ASN A C 1
ATOM 919 O O . ASN A 1 121 ? 22.170 34.600 28.932 1.00 31.68 296 ASN A O 1
ATOM 924 N N . ILE A 1 122 ? 21.042 36.486 29.421 1.00 24.58 297 ILE A N 1
ATOM 925 C CA . ILE A 1 122 ? 20.827 36.147 30.828 1.00 23.20 297 ILE A CA 1
ATOM 926 C C . ILE A 1 122 ? 19.873 34.969 31.004 1.00 22.63 297 ILE A C 1
ATOM 927 O O . ILE A 1 122 ? 20.132 34.052 31.791 1.00 26.03 297 ILE A O 1
ATOM 932 N N . TYR A 1 123 ? 18.772 34.999 30.262 1.00 21.98 298 TYR A N 1
ATOM 933 C CA . TYR A 1 123 ? 17.773 33.944 30.338 1.00 23.06 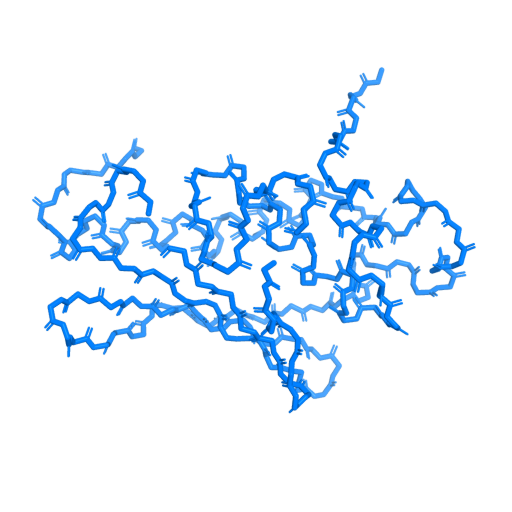298 TYR A CA 1
ATOM 934 C C . TYR A 1 123 ? 17.986 32.888 29.262 1.00 32.22 298 TYR A C 1
ATOM 935 O O . TYR A 1 123 ? 18.251 33.206 28.100 1.00 24.18 298 TYR A O 1
ATOM 944 N N . LYS A 1 124 ? 17.878 31.627 29.665 1.00 24.81 299 LYS A N 1
ATOM 945 C CA . LYS A 1 124 ? 17.925 30.507 28.735 1.00 27.95 299 LYS A CA 1
ATOM 946 C C . LYS A 1 124 ? 16.692 29.643 28.963 1.00 40.35 299 LYS A C 1
ATOM 947 O O . LYS A 1 124 ? 16.142 29.628 30.065 1.00 44.41 299 LYS A O 1
ATOM 953 N N . ASP A 1 125 ? 16.259 28.938 27.920 1.00 35.67 300 ASP A N 1
ATOM 954 C CA . ASP A 1 125 ? 15.099 28.046 27.990 1.00 38.99 300 ASP A CA 1
ATOM 955 C C . ASP A 1 125 ? 13.842 28.754 28.493 1.00 36.42 300 ASP A C 1
ATOM 956 O O . ASP A 1 125 ? 13.202 28.312 29.450 1.00 34.06 300 ASP A O 1
ATOM 961 N N . LEU A 1 126 ? 13.491 29.850 27.827 1.00 29.42 301 LEU A N 1
ATOM 962 C CA . LEU A 1 126 ? 12.385 30.695 28.258 1.00 33.47 301 LEU A CA 1
ATOM 963 C C . LEU A 1 126 ? 11.011 30.041 28.116 1.00 31.47 301 LEU A C 1
ATOM 964 O O . LEU A 1 126 ? 10.186 30.121 29.030 1.00 29.25 301 LEU A O 1
ATOM 969 N N . GLN A 1 127 ? 10.762 29.405 26.974 1.00 24.98 302 GLN A N 1
ATOM 970 C CA . GLN A 1 127 ? 9.492 28.721 26.760 1.00 29.18 302 GLN A CA 1
ATOM 971 C C . GLN A 1 127 ? 9.305 27.607 27.786 1.00 24.38 302 GLN A C 1
ATOM 972 O O . GLN A 1 127 ? 8.183 27.317 28.213 1.00 25.25 302 GLN A O 1
ATOM 978 N N . LYS A 1 128 ? 10.415 26.993 28.186 1.00 24.39 303 LYS A N 1
ATOM 979 C CA . LYS A 1 128 ? 10.385 25.924 29.177 1.00 27.51 303 LYS A CA 1
ATOM 980 C C . LYS A 1 128 ? 9.935 26.428 30.550 1.00 25.28 303 LYS A C 1
ATOM 981 O O . LYS A 1 128 ? 9.123 25.781 31.215 1.00 24.65 303 LYS A O 1
ATOM 987 N N . LEU A 1 129 ? 10.459 27.577 30.973 1.00 24.55 304 LEU A N 1
ATOM 988 C CA . LEU A 1 129 ? 10.049 28.164 32.247 1.00 23.31 304 LEU A CA 1
ATOM 989 C C . LEU A 1 129 ? 8.592 28.619 32.196 1.00 22.39 304 LEU A C 1
ATOM 990 O O . LEU A 1 129 ? 7.833 28.397 33.143 1.00 18.98 304 LEU A O 1
ATOM 995 N N . SER A 1 130 ? 8.211 29.247 31.086 1.00 17.03 305 SER A N 1
ATOM 996 C CA . SER A 1 130 ? 6.848 29.733 30.898 1.00 19.83 305 SER A CA 1
ATOM 997 C C . SER A 1 130 ? 5.841 28.599 31.001 1.00 20.70 305 SER A C 1
ATOM 998 O O . SER A 1 130 ? 4.852 28.708 31.720 1.00 15.82 305 SER A O 1
ATOM 1001 N N . ARG A 1 131 ? 6.094 27.511 30.279 1.00 17.06 306 ARG A N 1
ATOM 1002 C CA . ARG A 1 131 ? 5.209 26.352 30.326 1.00 21.55 306 ARG A CA 1
ATOM 1003 C C . ARG A 1 131 ? 5.176 25.738 31.722 1.00 18.19 306 ARG A C 1
ATOM 1004 O O . ARG A 1 131 ? 4.106 25.410 32.228 1.00 22.94 306 ARG A O 1
ATOM 1012 N N . LEU A 1 132 ? 6.344 25.592 32.342 1.00 17.20 307 LEU A N 1
ATOM 1013 C CA . LEU A 1 132 ? 6.413 25.067 33.704 1.00 16.82 307 LEU A CA 1
ATOM 1014 C C . LEU A 1 132 ? 5.633 25.932 34.689 1.00 18.24 307 LEU A C 1
ATOM 1015 O O . LEU A 1 132 ? 4.785 25.433 35.433 1.00 17.99 307 LEU A O 1
ATOM 1020 N N . PHE A 1 133 ? 5.928 27.229 34.697 1.00 19.66 308 PHE A N 1
ATOM 1021 C CA . PHE A 1 133 ? 5.327 28.140 35.667 1.00 14.52 308 PHE A CA 1
ATOM 1022 C C . PHE A 1 133 ? 3.819 28.283 35.461 1.00 15.43 308 PHE A C 1
ATOM 1023 O O . PHE A 1 133 ? 3.051 28.286 36.426 1.00 16.32 308 PHE A O 1
ATOM 1031 N N . LYS A 1 134 ? 3.398 28.396 34.203 1.00 13.73 309 LYS A N 1
ATOM 1032 C CA . LYS A 1 134 ? 1.975 28.483 33.883 1.00 18.06 309 LYS A CA 1
ATOM 1033 C C . LYS A 1 134 ? 1.242 27.183 34.212 1.00 16.39 309 LYS A C 1
ATOM 1034 O O . LYS A 1 134 ? 0.188 27.206 34.850 1.00 17.26 309 LYS A O 1
ATOM 1040 N N . ASP A 1 135 ? 1.798 26.054 33.774 1.00 13.70 310 ASP A N 1
ATOM 1041 C CA . ASP A 1 135 ? 1.167 24.757 34.016 1.00 12.94 310 ASP A CA 1
ATOM 1042 C C . ASP A 1 135 ? 1.080 24.439 35.506 1.00 16.69 310 ASP A C 1
ATOM 1043 O O . ASP A 1 135 ? 0.060 23.936 35.981 1.00 15.51 310 ASP A O 1
ATOM 1048 N N . GLN A 1 136 ? 2.146 24.733 36.243 1.00 13.71 311 GLN A N 1
ATOM 1049 C CA . GLN A 1 136 ? 2.224 24.294 37.631 1.00 15.59 311 GLN A CA 1
ATOM 1050 C C . GLN A 1 136 ? 1.840 25.349 38.673 1.00 21.36 311 GLN A C 1
ATOM 1051 O O . GLN A 1 136 ? 1.661 25.012 39.840 1.00 20.68 311 GLN A O 1
ATOM 1057 N N . LEU A 1 137 ? 1.698 26.611 38.271 1.00 19.50 312 LEU A N 1
ATOM 1058 C CA . LEU A 1 137 ? 1.272 27.631 39.235 1.00 11.94 312 LEU A CA 1
ATOM 1059 C C . LEU A 1 137 ? 0.168 28.572 38.753 1.00 16.11 312 LEU A C 1
ATOM 1060 O O . LEU A 1 137 ? -0.889 28.646 39.378 1.00 19.00 312 LEU A O 1
ATOM 1065 N N . VAL A 1 138 ? 0.423 29.306 37.670 1.00 15.14 313 VAL A N 1
ATOM 1066 C CA . VAL A 1 138 ? -0.512 30.338 37.212 1.00 14.25 313 VAL A CA 1
ATOM 1067 C C . VAL A 1 138 ? -1.903 29.784 36.925 1.00 19.59 313 VAL A C 1
ATOM 1068 O O . VAL A 1 138 ? -2.902 30.299 37.431 1.00 16.65 313 VAL A O 1
ATOM 1072 N N . TYR A 1 139 ? -1.965 28.735 36.112 1.00 15.44 314 TYR A N 1
ATOM 1073 C CA . TYR A 1 139 ? -3.249 28.146 35.739 1.00 19.07 314 TYR A CA 1
ATOM 1074 C C . TYR A 1 139 ? -3.976 27.433 36.898 1.00 20.50 314 TYR A C 1
ATOM 1075 O O . TYR A 1 139 ? -5.191 27.587 37.046 1.00 19.74 314 TYR A O 1
ATOM 1084 N N . PRO A 1 140 ? -3.246 26.659 37.727 1.00 20.87 315 PRO A N 1
ATOM 1085 C CA . PRO A 1 140 ? -3.922 26.144 38.925 1.00 21.04 315 PRO A CA 1
ATOM 1086 C C . PRO A 1 140 ? -4.387 27.250 39.880 1.00 15.73 315 PRO A C 1
ATOM 1087 O O . PRO A 1 140 ? -5.409 27.068 40.543 1.00 19.25 315 PRO A O 1
ATOM 1091 N N . LEU A 1 141 ? -3.657 28.364 39.953 1.00 14.73 316 LEU A N 1
ATOM 1092 C CA . LEU A 1 141 ? -4.065 29.492 40.796 1.00 15.51 316 LEU A CA 1
ATOM 1093 C C . LEU A 1 141 ? -5.378 30.096 40.299 1.00 16.85 316 LEU A C 1
ATOM 1094 O O . LEU A 1 141 ? -6.293 30.362 41.085 1.00 17.72 316 LEU A O 1
ATOM 1099 N N . LEU A 1 142 ? -5.463 30.312 38.989 1.00 17.88 317 LEU A N 1
ATOM 1100 C CA . LEU A 1 142 ? -6.675 30.849 38.377 1.00 17.47 317 LEU A CA 1
ATOM 1101 C C . LEU A 1 142 ? -7.867 29.919 38.590 1.00 16.78 317 LEU A C 1
ATOM 1102 O O . LEU A 1 142 ? -8.962 30.369 38.927 1.00 24.87 317 LEU A O 1
ATOM 1107 N N . ALA A 1 143 ? -7.644 28.624 38.396 1.00 15.22 318 ALA A N 1
ATOM 1108 C CA . ALA A 1 143 ? -8.687 27.624 38.591 1.00 21.47 318 ALA A CA 1
ATOM 1109 C C . ALA A 1 143 ? -9.161 27.608 40.042 1.00 20.32 318 ALA A C 1
ATOM 1110 O O . ALA A 1 143 ? -10.366 27.616 40.309 1.00 22.89 318 ALA A O 1
ATOM 1112 N N . PHE A 1 144 ? -8.207 27.575 40.971 1.00 18.37 319 PHE A N 1
ATOM 1113 C CA . PHE A 1 144 ? -8.502 27.628 42.401 1.00 18.57 319 PHE A CA 1
ATOM 1114 C C . PHE A 1 144 ? -9.320 28.874 42.713 1.00 21.07 319 PHE A C 1
ATOM 1115 O O . PHE A 1 144 ? -10.325 28.806 43.421 1.00 21.62 319 PHE A O 1
ATOM 1123 N N . THR A 1 145 ? -8.879 30.010 42.180 1.00 16.99 320 THR A N 1
ATOM 1124 C CA . THR A 1 145 ? -9.524 31.290 42.452 1.00 16.61 320 THR A CA 1
ATOM 1125 C C . THR A 1 145 ? -10.943 31.348 41.890 1.00 27.76 320 THR A C 1
ATOM 1126 O O . THR A 1 145 ? -11.866 31.818 42.561 1.00 23.28 320 THR A O 1
ATOM 1130 N N . ARG A 1 146 ? -11.109 30.866 40.660 1.00 20.74 321 ARG A N 1
ATOM 1131 C CA . ARG A 1 146 ? -12.422 30.817 40.023 1.00 27.88 321 ARG A CA 1
ATOM 1132 C C . ARG A 1 146 ? -13.383 29.936 40.818 1.00 26.99 321 ARG A C 1
ATOM 1133 O O . ARG A 1 146 ? -14.550 30.291 41.006 1.00 29.42 321 ARG A O 1
ATOM 1141 N N . GLN A 1 147 ? -12.885 28.791 41.281 1.00 24.50 322 GLN A N 1
ATOM 1142 C CA . GLN A 1 147 ? -13.667 27.875 42.109 1.00 29.55 322 GLN A CA 1
ATOM 1143 C C . GLN A 1 147 ? -14.143 28.541 43.398 1.00 32.95 322 GLN A C 1
ATOM 1144 O O . GLN A 1 147 ? -15.331 28.521 43.722 1.00 31.16 322 GLN A O 1
ATOM 1150 N N . ALA A 1 148 ? -13.201 29.127 44.129 1.00 27.71 323 ALA A N 1
ATOM 1151 C CA . ALA A 1 148 ? -13.498 29.788 45.393 1.00 29.26 323 ALA A CA 1
ATOM 1152 C C . ALA A 1 148 ? -14.531 30.904 45.228 1.00 29.32 323 ALA A C 1
ATOM 1153 O O . ALA A 1 148 ? -15.329 31.160 46.132 1.00 29.52 323 ALA A O 1
ATOM 1155 N N . LEU A 1 149 ? -14.513 31.558 44.069 1.00 29.56 324 LEU A N 1
ATOM 1156 C CA . LEU A 1 149 ? -15.429 32.658 43.786 1.00 29.20 324 LEU A CA 1
ATOM 1157 C C . LEU A 1 149 ? -16.746 32.186 43.170 1.00 33.68 324 LEU A C 1
ATOM 1158 O O . LEU A 1 149 ? -17.603 33.007 42.832 1.00 36.76 324 LEU A O 1
ATOM 1163 N N . ASN A 1 150 ? -16.902 30.871 43.029 1.00 36.36 325 ASN A N 1
ATOM 1164 C CA . ASN A 1 150 ? -18.088 30.286 42.400 1.00 37.99 325 ASN A CA 1
ATOM 1165 C C . ASN A 1 150 ? -18.326 30.800 40.980 1.00 45.55 325 ASN A C 1
ATOM 1166 O O . ASN A 1 150 ? -19.418 31.266 40.645 1.00 37.50 325 ASN A O 1
ATOM 1171 N N . LEU A 1 151 ? -17.285 30.710 40.157 1.00 39.31 326 LEU A N 1
ATOM 1172 C CA . LEU A 1 151 ? -17.333 31.158 38.771 1.00 36.00 326 LEU A CA 1
ATOM 1173 C C . LEU A 1 151 ? -16.938 30.002 37.854 1.00 35.30 326 LEU A C 1
ATOM 1174 O O . LEU A 1 151 ? -16.276 29.060 38.294 1.00 40.74 326 LEU A O 1
ATOM 1179 N N . PRO A 1 152 ? -17.360 30.054 36.579 1.00 38.18 327 PRO A N 1
ATOM 1180 C CA . PRO A 1 152 ? -16.989 28.993 35.635 1.00 42.20 327 PRO A CA 1
ATOM 1181 C C . PRO A 1 152 ? -15.494 28.986 35.333 1.00 41.91 327 PRO A C 1
ATOM 1182 O O . PRO A 1 152 ? -14.821 30.002 35.512 1.00 41.60 327 PRO A O 1
ATOM 1186 N N . ASP A 1 153 ? -14.992 27.845 34.874 1.00 34.70 328 ASP A N 1
ATOM 1187 C CA . ASP A 1 153 ? -13.588 27.701 34.511 1.00 51.14 328 ASP A CA 1
ATOM 1188 C C . ASP A 1 153 ? -13.224 28.663 33.384 1.00 45.63 328 ASP A C 1
ATOM 1189 O O . ASP A 1 153 ? -14.016 28.886 32.469 1.00 42.38 328 ASP A O 1
ATOM 1194 N N . VAL A 1 154 ? -12.025 29.231 33.461 1.00 36.95 329 VAL A N 1
ATOM 1195 C CA . VAL A 1 154 ? -11.556 30.193 32.471 1.00 38.27 329 VAL A CA 1
ATOM 1196 C C . VAL A 1 154 ? -11.132 29.480 31.183 1.00 46.58 329 VAL A C 1
ATOM 1197 O O . VAL A 1 154 ? -11.256 30.023 30.083 1.00 43.47 329 VAL A O 1
ATOM 1201 N N . PHE A 1 155 ? -10.661 28.245 31.324 1.00 47.49 330 PHE A N 1
ATOM 1202 C CA . PHE A 1 155 ? -10.231 27.460 30.172 1.00 36.33 330 PHE A CA 1
ATOM 1203 C C . PHE A 1 155 ? -11.194 26.308 29.895 1.00 42.89 330 PHE A C 1
ATOM 1204 O O . PHE A 1 155 ? -11.425 25.938 28.743 1.00 47.72 330 PHE A O 1
#

CATH classification: 3.40.1000.30

Solvent-accessible surface area: 8692 Å² total

GO terms:
  GO:0005634 nucleus (C, IDA)
  GO:0005737 cytoplasm (C, IDA)
  GO:1903377 negative regulation of oxidative stress-induced neuron intrinsic apoptotic signaling pathway (P, IDA)
  GO:0043124 negative regulation of canonical NF-kappaB signal transduction (P, IDA)
  GO:0043161 proteasome-mediated ubiquitin-dependent protein catabolic process (P, IDA)
  GO:0031146 SCF-dependent proteasomal ubiquitin-dependent protein catabolic process (P, IDA)
  GO:0070936 protein K48-linked ubiquitination (P, IDA)
  GO:1990756 ubiquitin-like ligase-substrate adaptor activity (F, IDA)
  GO:1990037 Lewy body core (C, IDA)
  GO:1990038 Lewy body corona (C, IDA)
  GO:0097409 glial cytoplasmic inclusion (C, IDA)
  GO:0097414 classical Lewy body (C, IDA)
  GO:0097462 Lewy neurite (C, IDA)
  GO:0005739 mitochondrion (C, IDA)
  GO:0040012 regulation of locomotion (P, IDA)
  GO:0043130 ubiquitin binding (F, IDA)
  GO:0016567 protein ubiquitination (P, IDA)
  GO:1901526 positive regulation of mitophagy (P, IDA)
  GO:0006511 ubiquitin-dependent protein catabolic process (P, IDA)
  GO:0019005 SCF ubiquitin ligase complex (C, TAS)

B-factor: mean 28.43, std 11.82, range [9.75, 76.25]

Secondary structure (DSSP, 8-state):
-PPPPHHHHHHHHHHT--SHHHHHHHHHHH--TTS---SS-S-TTT--TTSEETTEEEEE--TTSTT-EEEEEEEEETTEEEEEEEEEETTEEEEEEEEEE-GGGTB-GGGTTS-HHHHB--HHHHHHHHIIIIIHHHHHHHHHHTT-----